Protein 3V1A (pdb70)

Structure (mmCIF, N/CA/C/O backbone):
data_3V1A
#
_entry.id   3V1A
#
_cell.length_a   25.264
_cell.length_b   33.029
_cell.length_c   42.916
_cell.angle_alpha   90.00
_cell.angle_beta   90.00
_cell.angle_gamma   90.00
#
_symmetry.space_group_name_H-M   'P 21 21 21'
#
loop_
_entity.id
_entity.type
_entity.pdbx_description
1 polymer 'Computational design, MID1-apo1'
2 water water
#
loop_
_atom_site.group_PDB
_atom_site.id
_atom_site.type_symbol
_atom_site.label_atom_id
_atom_site.label_alt_id
_atom_site.label_comp_id
_atom_site.label_asym_id
_atom_site.label_entity_id
_atom_site.label_seq_id
_atom_site.pdbx_PDB_ins_code
_atom_site.Cartn_x
_atom_site.Cartn_y
_atom_site.Cartn_z
_atom_site.occupancy
_atom_site.B_iso_or_equiv
_atom_site.auth_seq_id
_atom_site.auth_comp_id
_atom_site.auth_asym_id
_atom_site.auth_atom_id
_atom_site.pdbx_PDB_model_num
ATOM 1 N N . GLY A 1 1 ? -6.412 -15.234 -4.450 1.00 15.68 -1 GLY A N 1
ATOM 2 C CA . GLY A 1 1 ? -5.212 -15.298 -5.233 1.00 16.61 -1 GLY A CA 1
ATOM 3 C C . GLY A 1 1 ? -5.151 -13.952 -5.886 1.00 16.74 -1 GLY A C 1
ATOM 4 O O . GLY A 1 1 ? -5.965 -13.068 -5.693 1.00 16.02 -1 GLY A O 1
ATOM 10 N N . SER A 1 2 ? -4.110 -13.784 -6.660 1.00 17.45 0 SER A N 1
ATOM 11 C CA . SER A 1 2 ? -3.846 -12.471 -7.237 1.00 21.04 0 SER A CA 1
ATOM 12 C C . SER A 1 2 ? -4.929 -11.965 -8.241 1.00 21.12 0 SER A C 1
ATOM 13 O O . SER A 1 2 ? -4.911 -10.779 -8.574 1.00 24.24 0 SER A O 1
ATOM 21 N N . GLY A 1 3 ? -5.838 -12.835 -8.737 1.00 19.44 1 GLY A N 1
ATOM 22 C CA . GLY A 1 3 ? -7.050 -12.449 -9.488 1.00 16.85 1 GLY A CA 1
ATOM 23 C C . GLY A 1 3 ? -8.245 -11.997 -8.625 1.00 10.77 1 GLY A C 1
ATOM 24 O O . GLY A 1 3 ? -9.291 -11.654 -9.134 1.00 14.36 1 GLY A O 1
ATOM 28 N N . SER A 1 4 ? -8.046 -11.973 -7.313 1.00 8.27 2 SER A N 1
ATOM 29 C CA . SER A 1 4 ? -9.035 -11.523 -6.336 1.00 7.03 2 SER A CA 1
ATOM 30 C C . SER A 1 4 ? -9.326 -10.002 -6.498 1.00 6.17 2 SER A C 1
ATOM 31 O O . SER A 1 4 ? -8.398 -9.187 -6.557 1.00 6.82 2 SER A O 1
ATOM 39 N N . PRO A 1 5 ? -10.602 -9.593 -6.441 1.00 5.82 3 PRO A N 1
ATOM 40 C CA . PRO A 1 5 ? -10.825 -8.149 -6.277 1.00 5.58 3 PRO A CA 1
ATOM 41 C C . PRO A 1 5 ? -10.163 -7.592 -5.055 1.00 5.09 3 PRO A C 1
ATOM 42 O O . PRO A 1 5 ? -9.695 -6.461 -5.101 1.00 5.14 3 PRO A O 1
ATOM 53 N N . LEU A 1 6 ? -10.110 -8.347 -3.971 1.00 5.38 4 LEU A N 1
ATOM 54 C CA . LEU A 1 6 ? -9.464 -7.874 -2.758 1.00 5.38 4 LEU A CA 1
ATOM 55 C C . LEU A 1 6 ? -7.993 -7.509 -3.018 1.00 5.48 4 LEU A C 1
ATOM 56 O O . LEU A 1 6 ? -7.487 -6.507 -2.509 1.00 5.61 4 LEU A O 1
ATOM 72 N N . ALA A 1 7 ? -7.284 -8.337 -3.806 1.00 5.63 5 ALA A N 1
ATOM 73 C CA . ALA A 1 7 ? -5.930 -8.015 -4.161 1.00 6.42 5 ALA A CA 1
ATOM 74 C C . ALA A 1 7 ? -5.825 -6.667 -4.881 1.00 5.37 5 ALA A C 1
ATOM 75 O O . ALA A 1 7 ? -4.888 -5.892 -4.668 1.00 5.83 5 ALA A O 1
ATOM 82 N N . GLN A 1 8 ? -6.751 -6.404 -5.781 1.00 4.97 6 GLN A N 1
ATOM 83 C CA . GLN A 1 8 ? -6.748 -5.117 -6.500 1.00 4.92 6 GLN A CA 1
ATOM 84 C C . GLN A 1 8 ? -7.105 -3.951 -5.564 1.00 4.22 6 GLN A C 1
ATOM 85 O O . GLN A 1 8 ? -6.563 -2.857 -5.703 1.00 4.37 6 GLN A O 1
ATOM 99 N N . GLN A 1 9 ? -7.996 -4.155 -4.595 1.00 3.83 7 GLN A N 1
ATOM 100 C CA . GLN A 1 9 ? -8.307 -3.122 -3.623 1.00 3.84 7 GLN A CA 1
ATOM 101 C C . GLN A 1 9 ? -7.044 -2.712 -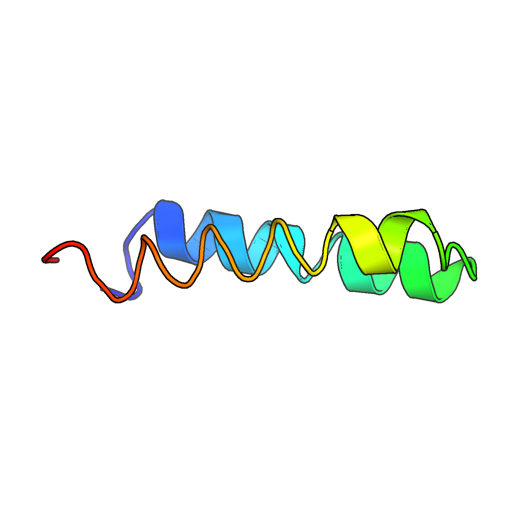2.875 1.00 3.08 7 GLN A C 1
ATOM 102 O O . GLN A 1 9 ? -6.822 -1.528 -2.593 1.00 3.43 7 GLN A O 1
ATOM 116 N N . ILE A 1 10 ? -6.214 -3.690 -2.508 1.00 3.39 8 ILE A N 1
ATOM 117 C CA . ILE A 1 10 ? -4.951 -3.429 -1.838 1.00 3.50 8 ILE A CA 1
ATOM 118 C C . ILE A 1 10 ? -4.049 -2.567 -2.729 1.00 3.01 8 ILE A C 1
ATOM 119 O O . ILE A 1 10 ? -3.493 -1.571 -2.262 1.00 3.29 8 ILE A O 1
ATOM 135 N N . LYS A 1 11 ? -3.922 -2.933 -4.001 1.00 3.09 9 LYS A N 1
ATOM 136 C CA . LYS A 1 11 ? -3.167 -2.103 -4.934 1.00 3.39 9 LYS A CA 1
ATOM 137 C C . LYS A 1 11 ? -3.708 -0.678 -4.988 1.00 3.12 9 LYS A C 1
ATOM 138 O O . LYS A 1 11 ? -2.935 0.291 -5.063 1.00 3.45 9 LYS A O 1
ATOM 157 N N . ASN A 1 12 ? -5.025 -0.527 -4.948 1.00 2.86 10 ASN A N 1
ATOM 158 C CA . ASN A 1 12 ? -5.625 0.793 -4.977 1.00 3.15 10 ASN A CA 1
ATOM 159 C C . ASN A 1 12 ? -5.239 1.610 -3.720 1.00 2.95 10 ASN A C 1
ATOM 160 O O . ASN A 1 12 ? -4.976 2.809 -3.824 1.00 3.06 10 ASN A O 1
ATOM 171 N N . ILE A 1 13 ? -5.235 0.975 -2.549 1.00 2.80 11 ILE A N 1
ATOM 172 C CA . ILE A 1 13 ? -4.786 1.665 -1.344 1.00 2.79 11 ILE A CA 1
ATOM 173 C C . ILE A 1 13 ? -3.325 2.089 -1.486 1.00 2.50 11 ILE A C 1
ATOM 174 O O . ILE A 1 13 ? -2.975 3.220 -1.137 1.00 3.04 11 ILE A O 1
ATOM 190 N N . HIS A 1 14 ? -2.463 1.223 -2.005 1.00 2.76 12 HIS 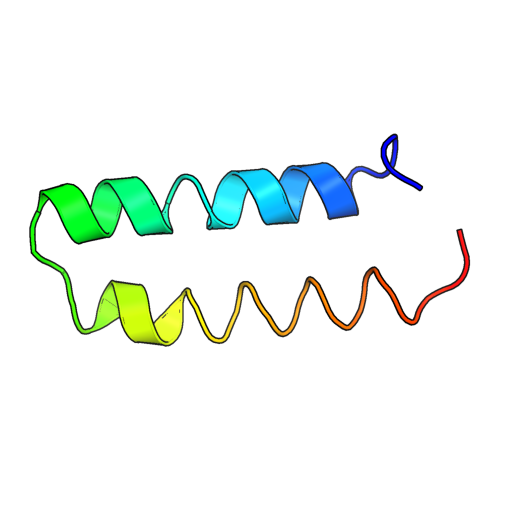A N 1
ATOM 191 C CA . HIS A 1 14 ? -1.083 1.618 -2.251 1.00 2.95 12 HIS A CA 1
ATOM 192 C C . HIS A 1 14 ? -1.032 2.869 -3.118 1.00 2.61 12 HIS A C 1
ATOM 193 O O . HIS A 1 14 ? -0.227 3.777 -2.864 1.00 3.04 12 HIS A O 1
ATOM 208 N N . SER A 1 15 ? -1.838 2.924 -4.175 1.00 2.82 13 SER A N 1
ATOM 209 C CA A SER A 1 15 ? -1.855 4.093 -5.039 0.53 3.15 13 SER A CA 1
ATOM 210 C CA B SER A 1 15 ? -1.842 4.101 -5.034 0.47 3.12 13 SER A CA 1
ATOM 211 C C . SER A 1 15 ? -2.277 5.354 -4.267 1.00 2.82 13 SER A C 1
ATOM 212 O O . SER A 1 15 ? -1.674 6.418 -4.433 1.00 3.19 13 SER A O 1
ATOM 227 N N . PHE A 1 16 ? -3.319 5.241 -3.453 1.00 2.66 14 PHE A N 1
ATOM 228 C CA . PHE A 1 16 ? -3.715 6.371 -2.650 1.00 2.71 14 PHE A CA 1
ATOM 229 C C . PHE A 1 16 ? -2.630 6.815 -1.652 1.00 2.44 14 PHE A C 1
ATOM 230 O O . PHE A 1 16 ? -2.480 8.007 -1.404 1.00 3.18 14 PHE A O 1
ATOM 247 N N . ILE A 1 17 ? -1.905 5.858 -1.099 1.00 2.48 15 ILE A N 1
ATOM 248 C CA . ILE A 1 17 ? -0.778 6.165 -0.234 1.00 2.70 15 ILE A CA 1
ATOM 249 C C . ILE A 1 17 ? 0.284 6.954 -0.994 1.00 2.56 15 ILE A C 1
ATOM 250 O O . ILE A 1 17 ? 0.758 7.996 -0.516 1.00 2.81 15 ILE A O 1
ATOM 266 N N . HIS A 1 18 ? 0.643 6.497 -2.184 1.00 2.57 16 HIS A N 1
ATOM 267 C CA . HIS A 1 18 ? 1.630 7.205 -2.975 1.00 2.96 16 HIS A CA 1
ATOM 268 C C . HIS A 1 18 ? 1.178 8.635 -3.276 1.00 2.94 16 HIS A C 1
ATOM 269 O O . HIS A 1 18 ? 1.943 9.591 -3.152 1.00 3.54 16 HIS A O 1
ATOM 284 N N . GLN A 1 19 ? -0.070 8.770 -3.702 1.00 3.12 17 GLN A N 1
ATOM 285 C CA . GLN A 1 19 ? -0.598 10.070 -4.069 1.00 3.76 17 GLN A CA 1
ATOM 286 C C . GLN A 1 19 ? -0.616 11.014 -2.875 1.00 3.72 17 GLN A C 1
ATOM 287 O O . GLN A 1 19 ? -0.355 12.220 -3.011 1.00 5.41 17 GLN A O 1
ATOM 301 N N . ALA A 1 20 ? -0.905 10.502 -1.686 1.00 2.99 18 ALA A N 1
ATOM 302 C CA . ALA A 1 20 ? -0.883 11.305 -0.473 1.00 3.39 18 ALA A CA 1
ATOM 303 C C . ALA A 1 20 ? 0.557 11.684 -0.103 1.00 3.14 18 ALA A C 1
ATOM 304 O O . ALA A 1 20 ? 0.809 12.828 0.291 1.00 3.41 18 ALA A O 1
ATOM 311 N N . LYS A 1 21 ? 1.508 10.762 -0.242 1.00 3.06 19 LYS A N 1
ATOM 312 C CA . LYS A 1 21 ? 2.908 11.083 0.014 1.00 3.48 19 LYS A CA 1
ATOM 313 C C . LYS A 1 21 ? 3.371 12.215 -0.903 1.00 3.44 19 LYS A C 1
ATOM 314 O O . LYS A 1 21 ? 4.162 13.065 -0.494 1.00 4.04 19 LYS A O 1
ATOM 333 N N . ALA A 1 22 ? 2.928 12.208 -2.151 1.00 4.05 20 ALA A N 1
ATOM 334 C CA . ALA A 1 22 ? 3.318 13.184 -3.150 1.00 4.62 20 ALA A CA 1
ATOM 335 C C . ALA A 1 22 ? 2.902 14.605 -2.762 1.00 4.11 20 ALA A C 1
ATOM 336 O O . ALA A 1 22 ? 3.462 15.571 -3.310 1.00 5.48 20 ALA A O 1
ATOM 343 N N . ALA A 1 23 ? 1.938 14.759 -1.857 1.00 4.33 21 ALA A N 1
ATOM 344 C CA . ALA A 1 23 ? 1.522 16.044 -1.301 1.00 5.36 21 ALA A CA 1
ATOM 345 C C . ALA A 1 23 ? 1.953 16.258 0.106 1.00 3.90 21 ALA A C 1
ATOM 346 O O . ALA A 1 23 ? 1.532 17.229 0.754 1.00 5.48 21 ALA A O 1
AT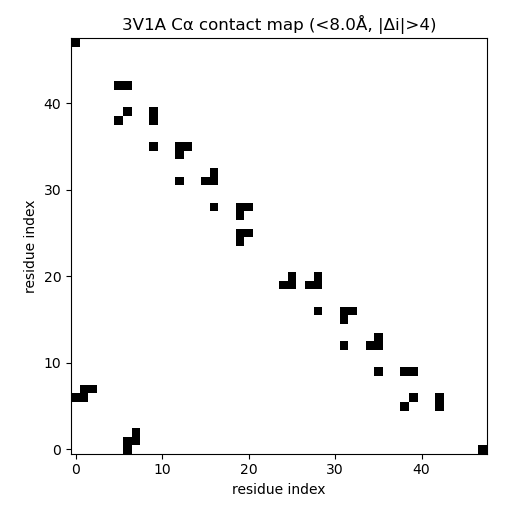OM 353 N N . GLY A 1 24 ? 2.770 15.362 0.655 1.00 3.75 22 GLY A N 1
ATOM 354 C CA . GLY A 1 24 ? 3.228 15.513 2.011 1.00 3.52 22 GLY A CA 1
ATOM 355 C C . GLY A 1 24 ? 2.177 15.217 3.079 1.00 3.05 22 GLY A C 1
ATOM 356 O O . GLY A 1 24 ? 2.341 15.651 4.218 1.00 3.47 22 GLY A O 1
ATOM 360 N N . ARG A 1 25 ? 1.116 14.484 2.733 1.00 2.80 23 ARG A N 1
ATOM 361 C CA . ARG A 1 25 ? -0.039 14.292 3.613 1.00 2.87 23 ARG A CA 1
ATOM 362 C C . ARG A 1 25 ? 0.233 13.166 4.604 1.00 3.25 23 ARG A C 1
ATOM 363 O O . ARG A 1 25 ? -0.341 12.068 4.532 1.00 3.59 23 ARG A O 1
ATOM 384 N N . MET A 1 26 ? 1.116 13.443 5.540 1.00 4.12 24 MET A N 1
ATOM 385 C CA A MET A 1 26 ? 1.626 12.374 6.353 0.53 4.44 24 MET A CA 1
ATOM 386 C CA B MET A 1 26 ? 1.615 12.483 6.563 0.47 4.87 24 MET A CA 1
ATOM 387 C C . MET A 1 26 ? 0.522 11.813 7.313 1.00 3.98 24 MET A C 1
ATOM 388 O O . MET A 1 26 ? 0.501 10.593 7.486 1.00 3.98 24 MET A O 1
ATOM 415 N N . ASP A 1 27 ? -0.350 12.626 7.884 1.00 4.69 25 ASP A N 1
ATOM 416 C CA . ASP A 1 27 ? -1.383 12.060 8.745 1.00 5.24 25 ASP A CA 1
ATOM 417 C C . ASP A 1 27 ? -2.212 11.042 7.962 1.00 4.38 25 ASP A C 1
ATOM 418 O O . ASP A 1 27 ? -2.491 9.932 8.460 1.00 5.10 25 ASP A O 1
ATOM 427 N N . GLU A 1 28 ? -2.638 11.398 6.761 1.00 3.34 26 GLU A N 1
ATOM 428 C CA . GLU A 1 28 ? -3.465 10.507 5.990 1.00 3.53 26 GLU A CA 1
ATOM 429 C C . GLU A 1 28 ? -2.693 9.270 5.552 1.00 2.79 26 GLU A C 1
ATOM 430 O O . GLU A 1 28 ? -3.237 8.161 5.557 1.00 3.62 26 GLU A O 1
ATOM 442 N N . VAL A 1 29 ? -1.434 9.436 5.158 1.00 2.64 27 VAL A N 1
ATOM 443 C CA . VAL A 1 29 ? -0.622 8.269 4.807 1.00 2.87 27 VAL A CA 1
ATOM 444 C C . VAL A 1 29 ? -0.571 7.284 5.952 1.00 2.86 27 VAL A C 1
ATOM 445 O O . VAL A 1 29 ? -0.753 6.073 5.746 1.00 3.34 27 VAL A O 1
ATOM 458 N N . ARG A 1 30 ? -0.307 7.736 7.177 1.00 3.08 28 ARG A N 1
ATOM 459 C CA . ARG A 1 30 ? -0.159 6.795 8.276 1.00 3.72 28 ARG A CA 1
ATOM 460 C C . ARG A 1 30 ? -1.469 6.038 8.507 1.00 3.65 28 ARG A C 1
A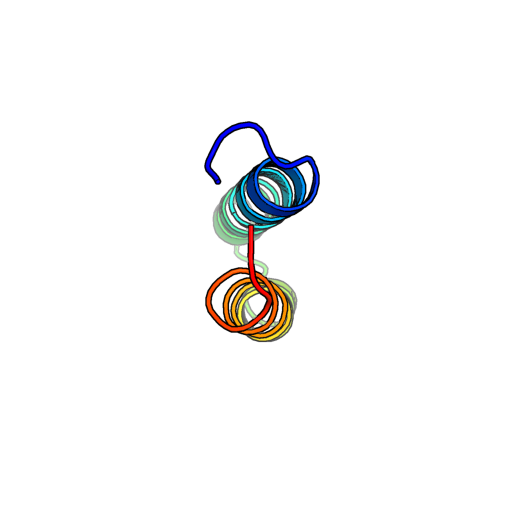TOM 461 O O . ARG A 1 30 ? -1.455 4.843 8.801 1.00 4.69 28 ARG A O 1
ATOM 482 N N . THR A 1 31 ? -2.605 6.713 8.405 1.00 3.27 29 THR A N 1
ATOM 483 C CA . THR A 1 31 ? -3.884 6.055 8.570 1.00 3.80 29 THR A CA 1
ATOM 484 C C . THR A 1 31 ? -4.112 5.041 7.457 1.00 3.48 29 THR A C 1
ATOM 485 O O . THR A 1 31 ? -4.506 3.887 7.697 1.00 4.50 29 THR A O 1
ATOM 496 N N . LEU A 1 32 ? -3.861 5.459 6.214 1.00 3.08 30 LEU A N 1
ATOM 497 C CA . LEU A 1 32 ? -4.046 4.546 5.088 1.00 3.21 30 LEU A CA 1
ATOM 498 C C . LEU A 1 32 ? -3.110 3.337 5.163 1.00 3.41 30 LEU A C 1
ATOM 499 O O . LEU A 1 32 ? -3.494 2.270 4.697 1.00 3.99 30 LEU A O 1
ATOM 515 N N A GLN A 1 33 ? -1.912 3.495 5.701 0.55 3.20 31 GLN A N 1
ATOM 516 N N B GLN A 1 33 ? -1.922 3.487 5.744 0.45 3.45 31 GLN A N 1
ATOM 517 C CA A GLN A 1 33 ? -1.052 2.341 5.887 0.55 3.56 31 GLN A CA 1
ATOM 518 C CA B GLN A 1 33 ? -1.006 2.359 5.917 0.45 3.57 31 GLN A CA 1
ATOM 519 C C A GLN A 1 33 ? -1.714 1.296 6.786 0.55 3.71 31 GLN A C 1
ATOM 520 C C B GLN A 1 33 ? -1.601 1.301 6.847 0.45 3.36 31 GLN A C 1
ATOM 521 O O A GLN A 1 33 ? -1.663 0.102 6.508 0.55 3.56 31 GLN A O 1
ATOM 522 O O B GLN A 1 33 ? -1.391 0.104 6.644 0.45 3.26 31 GLN A O 1
ATOM 549 N N . GLU A 1 34 ? -2.335 1.739 7.874 1.00 3.95 32 GLU A N 1
ATOM 550 C CA A GLU A 1 34 ? -3.032 0.797 8.745 0.66 4.13 32 GLU A CA 1
ATOM 551 C CA B GLU A 1 34 ? -3.016 0.807 8.736 0.34 4.82 32 GLU A CA 1
ATOM 552 C C . GLU A 1 34 ? -4.137 0.084 7.963 1.00 3.77 32 GLU A C 1
ATOM 553 O O . GLU A 1 34 ? -4.303 -1.127 8.075 1.00 4.68 32 GLU A O 1
ATOM 576 N N . ASN A 1 35 ? -4.909 0.833 7.199 1.00 3.93 33 ASN A N 1
ATOM 577 C CA A ASN A 1 35 ? -5.991 0.269 6.401 0.63 3.95 33 ASN A CA 1
ATOM 578 C CA B ASN A 1 35 ? -5.982 0.205 6.442 0.37 4.17 33 ASN A CA 1
ATOM 579 C C . ASN A 1 35 ? -5.457 -0.731 5.354 1.00 3.88 33 ASN A C 1
ATOM 580 O O . ASN A 1 35 ? -6.017 -1.813 5.165 1.00 4.50 33 ASN A O 1
ATOM 601 N N . LEU A 1 36 ? -4.370 -0.365 4.690 1.00 3.51 34 LEU A N 1
ATOM 602 C CA . LEU A 1 36 ? -3.662 -1.231 3.751 1.00 3.35 34 LEU A CA 1
ATOM 603 C C . LEU A 1 36 ? -3.335 -2.562 4.432 1.00 3.25 34 LEU A C 1
ATOM 604 O O . LEU A 1 36 ? -3.598 -3.650 3.909 1.00 3.46 34 LEU A O 1
ATOM 620 N N . HIS A 1 37 ? -2.699 -2.472 5.583 1.00 3.38 35 HIS A N 1
ATOM 621 C CA . HIS A 1 37 ? -2.265 -3.672 6.284 1.00 3.47 35 HIS A CA 1
ATOM 622 C C . HIS A 1 37 ? -3.413 -4.526 6.746 1.00 3.61 35 HIS A C 1
ATOM 623 O O . HIS A 1 37 ? -3.333 -5.756 6.718 1.00 3.97 35 HIS A O 1
ATOM 638 N N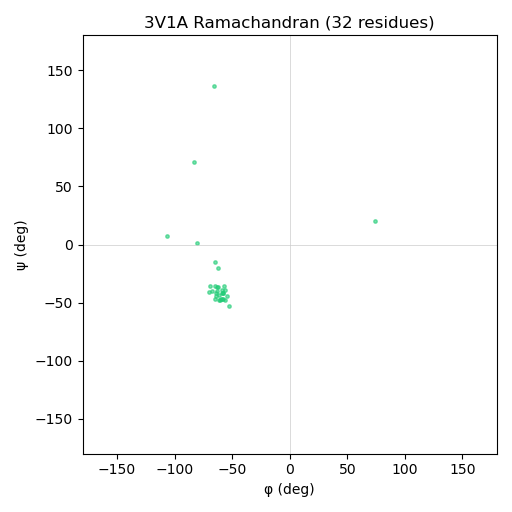 . GLN A 1 38 ? -4.508 -3.900 7.155 1.00 4.56 36 GLN A N 1
ATOM 639 C CA . GLN A 1 38 ? -5.702 -4.655 7.576 1.00 6.05 36 GLN A CA 1
ATOM 640 C C . GLN A 1 38 ? -6.271 -5.443 6.399 1.00 5.49 36 GLN A C 1
ATOM 641 O O . GLN A 1 38 ? -6.601 -6.613 6.546 1.00 6.40 36 GLN A O 1
ATOM 655 N N . LEU A 1 39 ? -6.359 -4.827 5.221 1.00 5.21 37 LEU A N 1
ATOM 656 C CA A LEU A 1 39 ? -6.855 -5.557 4.055 0.68 5.50 37 LEU A CA 1
ATOM 657 C CA B LEU A 1 39 ? -6.882 -5.564 4.080 0.32 5.57 37 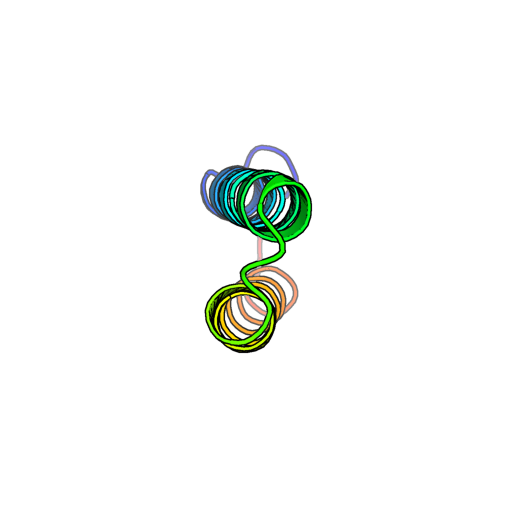LEU A CA 1
ATOM 658 C C . LEU A 1 39 ? -5.875 -6.621 3.626 1.00 4.26 37 LEU A C 1
ATOM 659 O O . LEU A 1 39 ? -6.292 -7.717 3.228 1.00 4.91 37 LEU A O 1
ATOM 690 N N . MET A 1 40 ? -4.573 -6.367 3.711 1.00 3.98 38 MET A N 1
ATOM 691 C CA . MET A 1 40 ? -3.585 -7.402 3.423 1.00 4.15 38 MET A CA 1
ATOM 692 C C . MET A 1 40 ? -3.766 -8.585 4.351 1.00 3.80 38 MET A C 1
ATOM 693 O O . MET A 1 40 ? -3.680 -9.730 3.923 1.00 4.21 38 MET A O 1
ATOM 707 N N A HIS A 1 41 ? -3.989 -8.355 5.629 0.50 3.94 39 HIS A N 1
ATOM 708 N N B HIS A 1 41 ? -3.941 -8.328 5.656 0.50 4.12 39 HIS A N 1
ATOM 709 C CA A HIS A 1 41 ? -4.077 -9.457 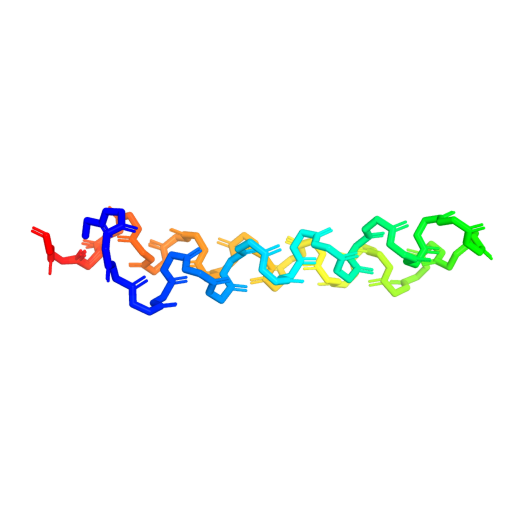6.532 0.50 5.03 39 HIS A CA 1
ATOM 710 C CA B HIS A 1 41 ? -4.138 -9.392 6.635 0.50 4.99 39 HIS A CA 1
ATOM 711 C C A HIS A 1 41 ? -5.333 -10.281 6.267 0.50 5.41 39 HIS A C 1
ATOM 712 C C B HIS A 1 41 ? -5.309 -10.268 6.224 0.50 5.12 39 HIS A C 1
ATOM 713 O O A HIS A 1 41 ? -5.320 -11.501 6.356 0.50 5.77 39 HIS A O 1
ATOM 714 O O B HIS A 1 41 ? -5.202 -11.498 6.172 0.50 5.12 39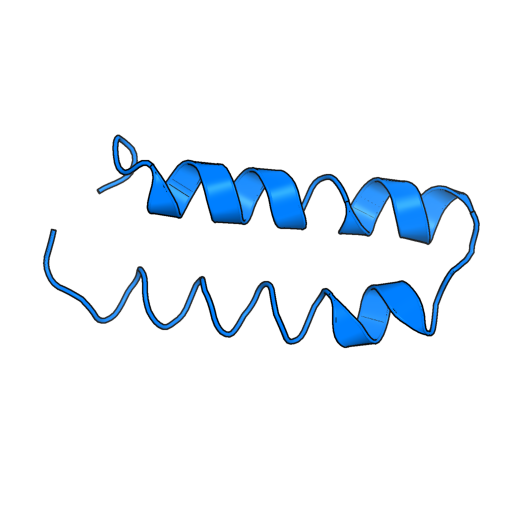 HIS A O 1
ATOM 743 N N . GLU A 1 42 ? -6.436 -9.629 5.920 1.00 5.34 40 GLU A N 1
ATOM 744 C CA A GLU A 1 42 ? -7.602 -10.350 5.506 0.42 6.00 40 GLU A CA 1
ATOM 745 C CA B GLU A 1 42 ? -7.629 -10.343 5.468 0.58 5.30 40 GLU A CA 1
ATOM 746 C C . GLU A 1 42 ? -7.311 -11.182 4.240 1.00 5.15 40 GLU A C 1
ATOM 747 O O . GLU A 1 42 ? -7.639 -12.358 4.157 1.00 6.53 40 GLU A O 1
ATOM 770 N N . TYR A 1 43 ? -6.654 -10.585 3.258 1.00 4.06 41 TYR A N 1
ATOM 771 C CA . TYR A 1 43 ? -6.334 -11.268 2.025 1.00 4.06 41 TYR A CA 1
ATOM 772 C C . TYR A 1 43 ? -5.489 -12.517 2.272 1.00 3.82 41 TYR A C 1
ATOM 773 O O . TYR A 1 43 ? -5.761 -13.575 1.703 1.00 4.56 41 TYR A O 1
ATOM 791 N N . PHE A 1 44 ? -4.450 -12.389 3.080 1.00 3.60 42 PHE A N 1
ATOM 792 C CA . PHE A 1 44 ? -3.518 -13.490 3.278 1.00 3.84 42 PHE A CA 1
ATOM 793 C C . PHE A 1 44 ? -3.977 -14.513 4.299 1.00 3.67 42 PHE A C 1
ATOM 794 O O . PHE A 1 44 ? -3.416 -15.614 4.338 1.00 5.27 42 PHE A O 1
ATOM 811 N N A GLN A 1 45 ? -5.009 -14.221 5.076 0.62 3.31 43 GLN A N 1
ATOM 812 N N B GLN A 1 45 ? -4.994 -14.225 5.082 0.28 3.41 43 GLN A N 1
ATOM 813 C CA A GLN A 1 45 ? -5.629 -15.173 6.002 0.62 3.96 43 GLN A CA 1
ATOM 814 C CA B GLN A 1 45 ? -5.414 -15.167 6.095 0.28 3.91 43 GLN A CA 1
ATOM 815 C C A GLN A 1 45 ? -6.761 -15.947 5.385 0.62 4.09 43 GLN A C 1
ATOM 816 C C B GLN A 1 45 ? -6.711 -15.863 5.720 0.28 3.56 43 GLN A C 1
ATOM 817 O O A GLN A 1 45 ? -6.872 -17.154 5.549 0.62 5.50 43 GLN A O 1
ATOM 818 O O B GLN A 1 45 ? -7.103 -16.835 6.374 0.28 4.03 43 GLN A O 1
ATOM 845 N N A GLN A 1 46 ? -7.606 -15.276 4.630 0.62 4.38 44 GLN A N 1
ATOM 846 N N B GLN A 1 46 ? -7.352 -15.394 4.654 0.28 3.71 44 GLN A N 1
ATOM 847 N N C GLN A 1 46 ? -7.535 -15.436 4.813 0.10 5.43 44 GLN A N 1
ATOM 848 C CA A GLN A 1 46 ? -8.833 -15.870 4.120 0.62 4.29 44 GLN A CA 1
ATOM 849 C CA B GLN A 1 46 ? -8.638 -15.932 4.213 0.28 4.98 44 GLN A CA 1
ATOM 850 C CA C GLN A 1 46 ? -8.765 -15.934 4.205 0.10 5.40 44 GLN A CA 1
ATOM 851 C C A GLN A 1 46 ? -8.569 -16.690 2.859 0.62 3.20 44 GLN A C 1
ATOM 852 C C B GLN A 1 46 ? -8.390 -16.756 2.943 0.28 4.26 44 GLN A C 1
ATOM 853 C C C GLN A 1 46 ? -8.444 -16.729 2.940 0.10 4.56 44 GLN A C 1
ATOM 854 O O A GLN A 1 46 ? -7.999 -16.184 1.884 0.62 3.23 44 GLN A O 1
ATOM 855 O O B GLN A 1 46 ? -7.644 -16.332 2.056 0.28 3.86 44 GLN A O 1
ATOM 856 O O C GLN A 1 46 ? -7.712 -16.262 2.067 0.10 4.56 44 GLN A O 1
ATOM 893 N N . SER A 1 47 ? -9.001 -17.932 2.850 1.00 3.68 45 SER A N 1
ATOM 894 C CA . SER A 1 47 ? -8.629 -18.873 1.807 1.00 3.45 45 SER A CA 1
ATOM 895 C C . SER A 1 47 ? -9.093 -18.438 0.429 1.00 3.31 45 SER A C 1
ATOM 896 O O . SER A 1 47 ? -10.268 -18.121 0.238 1.00 3.93 45 SER A O 1
ATOM 904 N N . ASP A 1 48 ? -8.193 -18.504 -0.537 1.00 3.75 46 ASP A N 1
ATOM 905 C CA . ASP A 1 48 ? -8.510 -18.220 -1.945 1.00 4.39 46 ASP A CA 1
ATOM 906 C C . ASP A 1 48 ? -7.326 -18.693 -2.799 1.00 5.46 46 ASP A C 1
ATOM 907 O O . ASP A 1 48 ? -7.132 -19.896 -2.920 1.00 6.98 46 ASP A O 1
#

Solvent-accessible surface area: 3773 Å² total; per-residue (Å²): 36,102,82,18,107,47,11,88,90,14,118,56,26,80,55,121,10,121,107,8,117,81,67,60,141,125,129,88,5,129,80,36,46,105,58,10,100,111,58,53,119,78,36,154,125,103,120,142

B-factor: mean 7.41, std 5.13, range [2.44, 34.53]

Sequence (48 aa):
GSGSPLAQQIKNIHSSFIHQAKAAGRMMDEVRTLQQEENNLHQLLMHHEEYFQQQQQSD

Secondary structure (DSSP, 8-state):
-TTSHHHHHHHHHHHHHHHHHTTT-HHHHHHHHHHHHHHHHHHHHS--

Foldseek 3Di:
DCPDVLVVVLVVLVVVLVVCVVVVVVVVNVVSVVVSVVSVCVVVVDDD

CATH classification: 4.10.860.20

Nearest PDB structures (foldseek):
  3v1a-assembly1_A  TM=1.021E+00  e=4.912E-06  synthetic construct
  3v1d-assembly1_A  TM=9.150E-01  e=6.440E-06  synthetic construct
  3v1b-assembly1_B  TM=8.809E-01  e=3.056E-05  synthetic construct
  3v1c-assembly1_A  TM=9.064E-01  e=6.435E-05  synthetic construct
  3v1f-assembly1_A  TM=9.468E-01  e=1.183E-04  synthetic construct

Radius of gyration: 11.62 Å; Cα contacts (8 Å, |Δi|>4): 31; chains: 1; bounding box: 14×35×18 Å